Protein AF-A0A3P7FYY4-F1 (afdb_monomer)

Solvent-accessible surface area (backbone atoms only — not comparable to full-atom values): 7505 Å² total; per-residue (Å²): 108,69,68,58,50,54,48,56,71,71,43,78,79,70,82,75,60,88,83,60,77,88,73,69,37,69,66,59,36,49,52,50,51,51,50,52,44,49,54,48,41,52,56,60,66,68,54,74,20,69,95,90,37,67,40,56,84,70,38,53,73,60,41,51,51,50,52,50,52,49,50,46,46,53,42,54,56,65,52,79,43,63,71,57,26,56,76,69,51,37,51,89,63,56,70,68,59,28,52,51,50,49,50,48,52,52,49,50,50,50,48,54,48,50,52,49,51,52,48,44,56,74,56,47,54,62,77,79,110

Sequence (129 aa):
MYVVREAQATVPCEKINLEAEFKPNLLNSAVYLMALALQVATFAVNYRGHPFMESLLENKPMLYSLLFSGSAVFALASGISPELTEKFELVELPVEYRKALLSCITVDLMACFIIDRMLCFLLGDMRFA

InterPro domains:
  IPR006544 P-type ATPase, subfamily V [PTHR45630] (6-120)
  IPR023298 P-type ATPase, transmembrane domain superfamily [SSF81665] (23-119)

Structure (mmCIF, N/CA/C/O backbone):
data_AF-A0A3P7FYY4-F1
#
_entry.id   AF-A0A3P7FYY4-F1
#
loop_
_atom_site.group_PDB
_atom_site.id
_atom_site.type_symbol
_atom_site.label_atom_id
_atom_site.label_alt_id
_atom_site.label_comp_id
_atom_site.label_asym_id
_atom_site.label_entity_id
_atom_site.label_seq_id
_atom_site.pdbx_PDB_ins_code
_atom_site.Cartn_x
_atom_site.Cartn_y
_atom_site.Cartn_z
_atom_site.occupancy
_atom_site.B_iso_or_equiv
_atom_site.auth_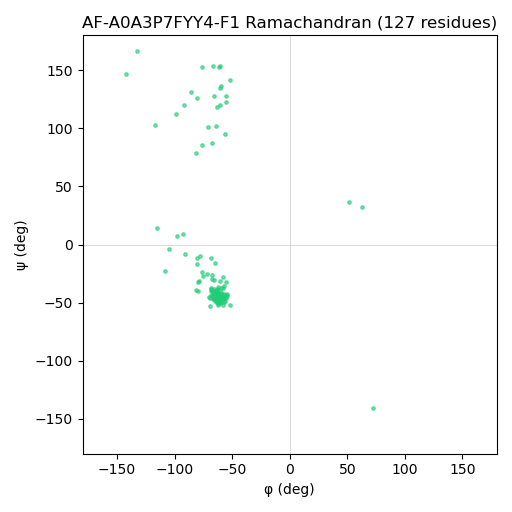seq_id
_atom_site.auth_comp_id
_atom_site.auth_asym_id
_atom_site.auth_atom_id
_atom_site.pdbx_PDB_model_num
ATOM 1 N N . MET A 1 1 ? 23.931 19.380 19.983 1.00 76.50 1 MET A N 1
ATOM 2 C CA . MET A 1 1 ? 24.504 20.485 19.174 1.00 76.50 1 MET A CA 1
ATOM 3 C C . MET A 1 1 ? 25.954 20.241 18.761 1.00 76.50 1 MET A C 1
ATOM 5 O O . MET A 1 1 ? 26.216 20.378 17.578 1.00 76.50 1 MET A O 1
ATOM 9 N N . TYR A 1 2 ? 26.874 19.862 19.665 1.00 88.62 2 TYR A N 1
ATOM 10 C CA . TYR A 1 2 ? 28.288 19.603 19.317 1.00 88.62 2 TYR A CA 1
ATOM 11 C C . TYR A 1 2 ? 28.454 18.618 18.142 1.00 88.62 2 TYR A C 1
ATOM 13 O O . TYR A 1 2 ? 29.036 18.974 17.128 1.00 88.62 2 TYR A O 1
ATOM 21 N N . VAL A 1 3 ? 27.806 17.449 18.217 1.00 85.94 3 VAL A N 1
ATOM 22 C CA . VAL A 1 3 ? 27.855 16.421 17.158 1.00 85.94 3 VAL A CA 1
ATOM 23 C C . VAL A 1 3 ? 27.322 16.922 15.810 1.00 85.94 3 VAL A C 1
ATOM 25 O O . VAL A 1 3 ? 27.883 16.602 14.773 1.00 85.94 3 VAL A O 1
ATOM 28 N N . VAL A 1 4 ? 26.267 17.745 15.808 1.00 84.94 4 VAL A N 1
ATOM 29 C CA . VAL A 1 4 ? 25.701 18.310 14.569 1.00 84.94 4 VAL A CA 1
ATOM 30 C C . VAL A 1 4 ? 26.684 19.285 13.922 1.00 84.94 4 VAL A C 1
ATOM 32 O O . VAL A 1 4 ? 26.836 19.272 12.707 1.00 84.94 4 VAL A O 1
ATOM 35 N N . ARG A 1 5 ? 27.387 20.094 14.725 1.00 85.25 5 ARG A N 1
ATOM 36 C CA . ARG A 1 5 ? 28.410 21.019 14.219 1.00 85.25 5 ARG A CA 1
ATOM 37 C C . ARG A 1 5 ? 29.623 20.282 13.657 1.00 85.25 5 ARG A C 1
ATOM 39 O O . ARG A 1 5 ? 30.070 20.638 12.577 1.00 85.25 5 ARG A O 1
ATOM 46 N N . GLU A 1 6 ? 30.112 19.253 14.348 1.00 86.88 6 GLU A N 1
ATOM 47 C CA . GLU A 1 6 ? 31.198 18.394 13.845 1.00 86.88 6 GLU A CA 1
ATOM 48 C C . GLU A 1 6 ? 30.798 17.696 12.536 1.00 86.88 6 GLU A C 1
ATOM 50 O O . GLU A 1 6 ? 31.561 17.686 11.572 1.00 86.88 6 GLU A O 1
ATOM 55 N N . ALA A 1 7 ? 29.563 17.190 12.453 1.00 81.69 7 ALA A N 1
ATOM 56 C CA . ALA A 1 7 ? 29.042 16.589 11.229 1.00 81.69 7 ALA A CA 1
ATOM 57 C C . ALA A 1 7 ? 28.968 17.604 10.074 1.00 81.69 7 ALA A C 1
ATOM 59 O O . ALA A 1 7 ? 29.430 17.304 8.977 1.00 81.69 7 ALA A O 1
ATOM 60 N N . GLN A 1 8 ? 28.455 18.816 10.319 1.00 78.81 8 GLN A N 1
ATOM 61 C CA . GLN A 1 8 ? 28.403 19.891 9.316 1.00 78.81 8 GLN A CA 1
ATOM 62 C C . GLN A 1 8 ? 29.788 20.427 8.924 1.00 78.81 8 GLN A C 1
ATOM 64 O O . GLN A 1 8 ? 29.943 20.951 7.827 1.00 78.81 8 GLN A O 1
ATOM 69 N N . ALA A 1 9 ? 30.789 20.318 9.801 1.00 79.00 9 ALA A N 1
ATOM 70 C CA . ALA A 1 9 ? 32.172 20.669 9.483 1.00 79.00 9 ALA A CA 1
ATOM 71 C C . ALA A 1 9 ? 32.879 19.572 8.667 1.00 79.00 9 ALA A C 1
ATOM 73 O O . ALA A 1 9 ? 33.746 19.878 7.852 1.00 79.00 9 ALA A O 1
ATOM 74 N N . THR A 1 10 ? 32.508 18.305 8.880 1.00 81.19 10 THR A N 1
ATOM 75 C CA . THR A 1 10 ? 33.102 17.147 8.191 1.00 81.19 10 THR A CA 1
ATOM 76 C C . THR A 1 10 ? 32.493 16.931 6.806 1.00 81.19 10 THR A C 1
ATOM 78 O O . THR A 1 10 ? 33.200 16.578 5.863 1.00 81.19 10 THR A O 1
ATOM 81 N N . VAL A 1 11 ? 31.179 17.129 6.673 1.00 76.19 11 VAL A N 1
ATOM 82 C CA . VAL A 1 11 ? 30.463 16.981 5.405 1.00 76.19 11 VAL A CA 1
ATOM 83 C C . VAL A 1 11 ? 30.429 18.346 4.720 1.00 76.19 11 VAL A C 1
ATOM 85 O O . VAL A 1 11 ? 29.880 19.282 5.301 1.00 76.19 11 VAL A O 1
ATOM 88 N N . PRO A 1 12 ? 30.985 18.509 3.504 1.00 68.19 12 PRO A N 1
ATOM 89 C CA . PRO A 1 12 ? 30.837 19.760 2.775 1.00 68.19 12 PRO A CA 1
ATOM 90 C C . PRO A 1 12 ? 29.346 20.060 2.635 1.00 68.19 12 PRO A C 1
ATOM 92 O O . PRO A 1 12 ? 28.591 19.193 2.200 1.00 68.19 12 PRO A O 1
ATOM 95 N N . CYS A 1 13 ? 28.928 21.267 3.030 1.00 60.47 13 CYS A N 1
ATOM 96 C CA . CYS A 1 13 ? 27.562 21.736 2.835 1.00 60.47 13 CYS A CA 1
ATOM 97 C C . CYS A 1 13 ? 27.233 21.650 1.346 1.00 60.47 13 CYS A C 1
ATOM 99 O O . CYS A 1 13 ? 27.564 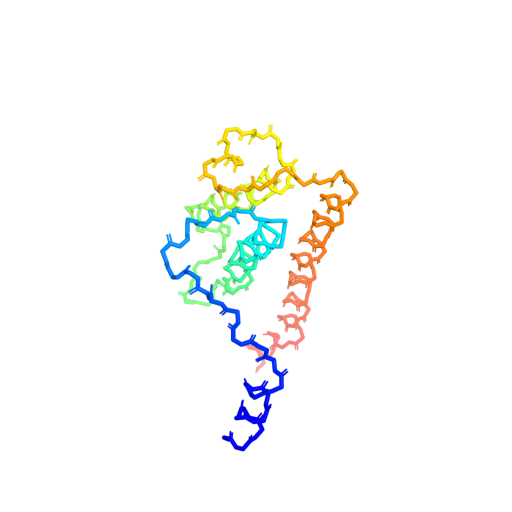22.549 0.568 1.00 60.47 13 CYS A O 1
ATOM 101 N N . GLU A 1 14 ? 26.605 20.548 0.947 1.00 67.75 14 GLU A N 1
ATOM 102 C CA . GLU A 1 14 ? 26.005 20.416 -0.361 1.00 67.75 14 GLU A CA 1
ATOM 103 C C . GLU A 1 14 ? 25.035 21.585 -0.477 1.00 67.75 14 GLU A C 1
ATOM 105 O O . GLU A 1 14 ? 24.208 21.815 0.411 1.00 67.75 14 GLU A O 1
ATOM 110 N N . LYS A 1 15 ? 25.217 22.420 -1.503 1.00 62.62 15 LYS A N 1
ATOM 111 C CA . LYS A 1 15 ? 24.312 23.536 -1.755 1.00 62.62 15 LYS A CA 1
ATOM 112 C C . LYS A 1 15 ? 22.977 22.928 -2.156 1.00 62.62 15 LYS A C 1
ATOM 114 O O . LYS A 1 15 ? 22.728 22.702 -3.336 1.00 62.62 15 LYS A O 1
ATOM 119 N N . ILE A 1 16 ? 22.151 22.630 -1.158 1.00 65.12 16 ILE A N 1
ATOM 120 C CA . ILE A 1 16 ? 20.778 22.189 -1.337 1.00 65.12 16 ILE A CA 1
ATOM 121 C C . ILE A 1 16 ? 20.074 23.365 -1.993 1.00 65.12 16 ILE A C 1
ATOM 123 O O . ILE A 1 16 ? 19.801 24.386 -1.361 1.00 65.12 16 ILE A O 1
ATOM 127 N N . ASN A 1 17 ? 19.874 23.252 -3.299 1.00 68.44 17 ASN A N 1
ATOM 128 C CA . ASN A 1 17 ? 19.129 24.242 -4.038 1.00 68.44 17 ASN A CA 1
ATOM 129 C C . ASN A 1 17 ? 17.661 24.096 -3.630 1.00 68.44 17 ASN A C 1
ATOM 131 O O . ASN A 1 17 ? 16.985 23.172 -4.070 1.00 68.44 17 ASN A O 1
ATOM 135 N N . LEU A 1 18 ? 17.196 24.979 -2.746 1.00 70.50 18 LEU A N 1
ATOM 136 C CA . LEU A 1 18 ? 15.820 24.975 -2.244 1.00 70.50 18 LEU A CA 1
ATOM 137 C C . LEU A 1 18 ? 14.792 25.271 -3.350 1.00 70.50 18 LEU A C 1
ATOM 139 O O . LEU A 1 18 ? 13.616 24.993 -3.156 1.00 70.50 18 LEU A O 1
ATOM 143 N N . GLU A 1 19 ? 15.236 25.795 -4.499 1.00 72.88 19 GLU A N 1
ATOM 144 C CA . GLU A 1 19 ? 14.409 26.004 -5.695 1.00 72.88 19 GLU A CA 1
ATOM 145 C C . GLU A 1 19 ? 14.557 24.883 -6.735 1.00 72.88 19 GLU A C 1
ATOM 147 O O . GLU A 1 19 ? 14.057 25.001 -7.853 1.00 72.88 19 GLU A O 1
ATOM 152 N N . ALA A 1 20 ? 15.262 23.791 -6.414 1.00 69.31 20 ALA A N 1
ATOM 153 C CA . ALA A 1 20 ? 15.316 22.644 -7.309 1.00 69.31 20 ALA A CA 1
ATOM 154 C C . ALA A 1 20 ? 13.931 21.996 -7.429 1.00 69.31 20 ALA A C 1
ATOM 156 O O . ALA A 1 20 ? 13.306 21.634 -6.434 1.00 69.31 20 ALA A O 1
ATOM 157 N N . GLU A 1 21 ?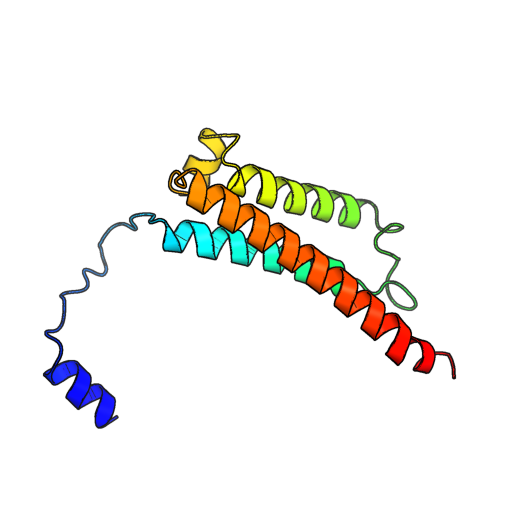 13.480 21.818 -8.668 1.00 70.19 21 GLU A N 1
ATOM 158 C CA . GLU A 1 21 ? 12.244 21.113 -8.986 1.00 70.19 21 GLU A CA 1
ATOM 159 C C . GLU A 1 21 ? 12.320 19.661 -8.490 1.00 70.19 21 GLU A C 1
ATOM 161 O O . GLU A 1 21 ? 13.348 18.986 -8.644 1.00 70.19 21 GLU A O 1
ATOM 166 N N . PHE A 1 22 ? 11.249 19.189 -7.848 1.00 70.25 22 PHE A N 1
ATOM 167 C CA . PHE A 1 22 ? 11.194 17.844 -7.291 1.00 70.25 22 PHE A CA 1
ATOM 168 C C . PHE A 1 22 ? 11.365 16.816 -8.409 1.00 70.25 22 PHE A C 1
ATOM 170 O O . PHE A 1 22 ? 10.583 16.763 -9.354 1.00 70.25 22 PHE A O 1
ATOM 177 N N . LYS A 1 23 ? 12.403 15.983 -8.303 1.00 75.00 23 LYS A N 1
ATOM 178 C CA . LYS A 1 23 ? 12.604 14.863 -9.220 1.00 75.00 23 LYS A CA 1
ATOM 179 C C . LYS A 1 23 ? 12.095 13.594 -8.553 1.00 75.00 23 LYS A C 1
ATOM 181 O O . LYS A 1 23 ? 12.712 13.157 -7.572 1.00 75.00 23 LYS A O 1
ATOM 186 N N . PRO A 1 24 ? 11.006 12.990 -9.055 1.00 77.94 24 PRO A N 1
ATOM 187 C CA . PRO A 1 24 ? 10.537 11.731 -8.518 1.00 77.94 24 PRO A CA 1
ATOM 188 C C . PRO A 1 24 ? 11.641 10.687 -8.673 1.00 77.94 24 PRO A C 1
ATOM 190 O O . PRO A 1 24 ? 12.343 10.616 -9.683 1.00 77.94 24 PRO A O 1
ATOM 193 N N . ASN A 1 25 ? 11.838 9.903 -7.621 1.00 87.25 25 ASN A N 1
ATOM 194 C CA . ASN A 1 25 ? 12.818 8.834 -7.591 1.00 87.25 25 ASN A CA 1
ATOM 195 C C . ASN A 1 25 ? 12.161 7.565 -7.041 1.00 87.25 25 ASN A C 1
ATOM 197 O O . ASN A 1 25 ? 11.075 7.602 -6.460 1.00 87.25 25 ASN A O 1
ATOM 201 N N . LEU A 1 26 ? 12.843 6.436 -7.213 1.00 88.94 26 LEU A N 1
ATOM 202 C CA . LEU A 1 26 ? 12.322 5.124 -6.833 1.00 88.94 26 LEU A CA 1
ATOM 203 C C . LEU A 1 26 ? 11.968 5.032 -5.343 1.00 88.94 26 LEU A C 1
ATOM 205 O O . LEU A 1 26 ? 10.955 4.433 -4.990 1.00 88.94 26 LEU A O 1
ATOM 209 N N . LEU A 1 27 ? 12.768 5.665 -4.482 1.00 89.75 27 LEU A N 1
ATOM 210 C CA . LEU A 1 27 ? 12.525 5.688 -3.043 1.00 89.75 27 LEU A CA 1
ATOM 211 C C . LEU A 1 27 ? 11.251 6.469 -2.704 1.00 89.75 27 LEU A C 1
ATOM 213 O O . LEU A 1 27 ? 10.422 5.973 -1.949 1.00 89.75 27 LEU A O 1
ATOM 217 N N . ASN A 1 28 ? 11.073 7.655 -3.282 1.00 90.50 28 ASN A N 1
ATOM 218 C CA . ASN A 1 28 ? 9.915 8.513 -3.051 1.00 90.50 28 ASN A CA 1
ATOM 219 C C . ASN A 1 28 ? 8.634 7.810 -3.500 1.00 90.50 28 ASN A C 1
ATOM 221 O O . ASN A 1 28 ? 7.667 7.765 -2.743 1.00 90.50 28 ASN A O 1
ATOM 225 N N . SER A 1 29 ? 8.652 7.188 -4.682 1.00 92.75 29 SER A N 1
ATOM 226 C CA . SER A 1 29 ? 7.515 6.412 -5.180 1.00 92.75 29 SER A CA 1
ATOM 227 C C . SER A 1 29 ? 7.199 5.213 -4.281 1.00 92.75 29 SER A C 1
ATOM 229 O O . SER A 1 29 ? 6.035 4.972 -3.967 1.00 92.75 29 SER A O 1
ATOM 231 N N . ALA A 1 30 ? 8.215 4.486 -3.807 1.00 93.56 30 ALA A N 1
ATOM 232 C CA . ALA A 1 30 ? 8.015 3.357 -2.902 1.00 93.56 30 ALA A CA 1
ATOM 233 C C . ALA A 1 30 ? 7.456 3.785 -1.539 1.00 93.56 30 ALA A C 1
ATOM 235 O O . ALA A 1 30 ? 6.485 3.201 -1.063 1.00 93.56 30 ALA A O 1
ATOM 236 N N . VAL A 1 31 ? 8.033 4.822 -0.924 1.00 93.94 31 VAL A N 1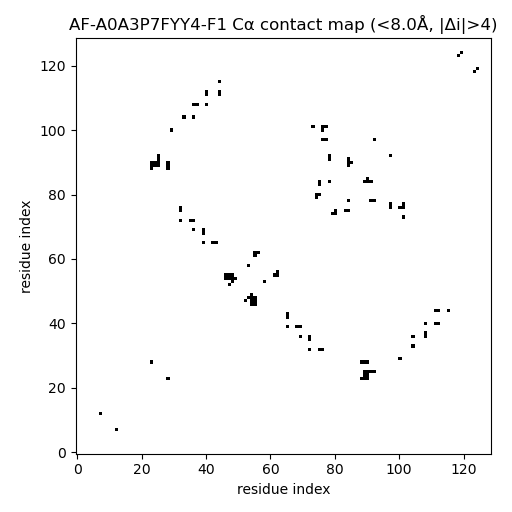
ATOM 237 C CA . VAL A 1 31 ? 7.571 5.366 0.362 1.00 93.94 31 VAL A CA 1
ATOM 238 C C . VAL A 1 31 ? 6.147 5.892 0.237 1.00 93.94 31 VAL A C 1
ATOM 240 O O . VAL A 1 31 ? 5.329 5.619 1.110 1.00 93.94 31 VAL A O 1
ATOM 243 N N . TYR A 1 32 ? 5.826 6.582 -0.857 1.00 94.31 32 TYR A N 1
ATOM 244 C CA . TYR A 1 32 ? 4.471 7.053 -1.128 1.00 94.31 32 TYR A CA 1
ATOM 245 C C . TYR A 1 32 ? 3.468 5.895 -1.209 1.00 94.31 32 TYR A C 1
ATOM 247 O O . TYR A 1 32 ? 2.445 5.916 -0.525 1.00 94.31 32 TYR A O 1
ATOM 255 N N . LEU A 1 33 ? 3.779 4.847 -1.980 1.00 95.06 33 LEU A N 1
ATOM 256 C CA . LEU A 1 33 ? 2.919 3.665 -2.106 1.00 95.06 33 LEU A CA 1
ATOM 257 C C . LEU A 1 33 ? 2.743 2.928 -0.772 1.00 95.06 33 LEU A C 1
ATOM 259 O O . LEU A 1 33 ? 1.625 2.537 -0.436 1.00 95.06 33 LEU A O 1
ATOM 263 N N . MET A 1 34 ? 3.816 2.781 0.008 1.00 95.62 34 MET A N 1
ATOM 264 C CA . MET A 1 34 ? 3.755 2.188 1.348 1.00 95.62 34 MET A CA 1
ATOM 265 C C . MET A 1 34 ? 2.933 3.048 2.313 1.00 95.62 34 MET A C 1
ATOM 267 O O . MET A 1 34 ? 2.145 2.511 3.085 1.00 95.62 34 MET A O 1
ATOM 271 N N . ALA A 1 35 ? 3.062 4.375 2.260 1.00 96.12 35 ALA A N 1
ATOM 272 C CA . ALA A 1 35 ? 2.281 5.285 3.093 1.00 96.12 35 ALA A CA 1
ATOM 273 C C . ALA A 1 35 ? 0.786 5.237 2.739 1.00 96.12 35 ALA A C 1
ATOM 275 O O . ALA A 1 35 ? -0.056 5.203 3.637 1.00 96.12 35 ALA A O 1
ATOM 276 N N . LEU A 1 36 ? 0.447 5.169 1.447 1.00 95.31 36 LEU A N 1
ATOM 277 C CA . LEU A 1 36 ? -0.933 4.953 1.012 1.00 95.31 36 LEU A CA 1
ATOM 278 C C . LEU A 1 36 ? -1.471 3.601 1.497 1.00 95.31 36 LEU A C 1
ATOM 280 O O . LEU A 1 36 ? -2.580 3.546 2.030 1.00 95.31 36 LEU A O 1
ATOM 284 N N . ALA A 1 37 ? -0.689 2.526 1.359 1.00 96.50 37 ALA A N 1
ATOM 285 C CA . ALA A 1 37 ? -1.060 1.205 1.859 1.00 96.50 37 ALA A CA 1
ATOM 286 C C . ALA A 1 37 ? -1.309 1.226 3.373 1.00 96.50 37 ALA A C 1
ATOM 288 O O . ALA A 1 37 ? -2.349 0.755 3.828 1.00 96.50 37 ALA A O 1
ATOM 289 N N . LEU A 1 38 ? -0.414 1.853 4.140 1.00 95.81 38 LEU A N 1
ATOM 290 C CA . LEU A 1 38 ? -0.554 2.034 5.582 1.00 95.81 38 LEU A CA 1
ATOM 291 C C . LEU A 1 38 ? -1.817 2.824 5.935 1.00 95.81 38 LEU A C 1
ATOM 293 O O . LEU A 1 38 ? -2.512 2.474 6.890 1.00 95.81 38 LEU A O 1
ATOM 297 N N . GLN A 1 39 ? -2.143 3.874 5.177 1.00 95.25 39 GLN A N 1
ATOM 298 C CA . GLN A 1 39 ? -3.349 4.668 5.409 1.00 95.25 39 GLN A CA 1
ATOM 299 C C . GLN A 1 39 ? -4.620 3.829 5.219 1.00 95.25 39 GLN A C 1
ATOM 301 O O . GLN A 1 39 ? -5.530 3.902 6.051 1.00 95.25 39 GLN A O 1
ATOM 306 N N . VAL A 1 40 ? -4.658 3.009 4.164 1.00 94.62 40 VAL A N 1
ATOM 307 C CA . VAL A 1 40 ? -5.739 2.044 3.904 1.00 94.62 40 VAL A CA 1
ATOM 308 C C . VAL A 1 40 ? -5.804 1.005 5.027 1.00 94.62 40 VAL A C 1
ATOM 310 O O . VAL A 1 40 ? -6.877 0.784 5.588 1.00 94.62 40 VAL A O 1
ATOM 313 N N . ALA A 1 41 ? -4.665 0.418 5.408 1.00 94.19 41 ALA A N 1
ATOM 314 C CA . ALA A 1 41 ? -4.564 -0.590 6.464 1.00 94.19 41 ALA A CA 1
ATOM 315 C C . ALA A 1 41 ? -5.096 -0.061 7.795 1.00 94.19 41 ALA A C 1
ATOM 317 O O . ALA A 1 41 ? -5.971 -0.663 8.410 1.00 94.19 41 ALA A O 1
ATOM 318 N N . THR A 1 42 ? -4.600 1.107 8.203 1.00 92.44 42 THR A N 1
ATOM 319 C CA . THR A 1 42 ? -4.958 1.781 9.452 1.00 92.44 42 THR A CA 1
ATOM 320 C C . THR A 1 42 ? -6.454 2.026 9.508 1.00 92.44 42 THR A C 1
ATOM 322 O O . THR A 1 42 ? -7.086 1.754 10.525 1.00 92.44 42 THR A O 1
ATOM 325 N N . PHE A 1 43 ? -7.037 2.506 8.416 1.00 90.25 43 PHE A N 1
ATOM 326 C CA . PHE A 1 43 ? -8.464 2.761 8.356 1.00 90.25 43 PHE A CA 1
ATOM 327 C C . PHE A 1 43 ? -9.287 1.468 8.402 1.00 90.25 43 PHE A C 1
ATOM 329 O O . PHE A 1 43 ? -10.285 1.408 9.116 1.00 90.25 43 PHE A O 1
ATOM 336 N N . ALA A 1 44 ? -8.834 0.417 7.712 1.00 89.69 44 ALA A N 1
ATOM 337 C CA . ALA A 1 44 ? -9.482 -0.890 7.704 1.00 89.69 44 ALA A CA 1
ATOM 338 C C . ALA A 1 44 ? -9.497 -1.551 9.091 1.00 89.69 44 ALA A C 1
ATOM 340 O O . ALA A 1 44 ? -10.547 -2.002 9.547 1.00 89.69 44 ALA A O 1
ATOM 341 N N . VAL A 1 45 ? -8.344 -1.611 9.768 1.00 88.62 45 VAL A N 1
ATOM 342 C CA . VAL A 1 45 ? -8.204 -2.338 11.044 1.00 88.62 45 VAL A CA 1
ATOM 343 C C . VAL A 1 45 ? -8.742 -1.553 12.236 1.00 88.62 45 VAL A C 1
ATOM 345 O O . VAL A 1 45 ? -9.288 -2.143 13.164 1.00 88.62 45 VAL A O 1
ATOM 348 N N . ASN A 1 46 ? -8.653 -0.219 12.220 1.00 86.50 46 ASN A N 1
ATOM 349 C CA . ASN A 1 46 ? -9.182 0.589 13.323 1.00 86.50 46 ASN A CA 1
ATOM 350 C C . ASN A 1 46 ? -10.708 0.745 13.278 1.00 86.50 46 ASN A C 1
ATOM 352 O O . ASN A 1 46 ? -11.304 1.205 14.256 1.00 86.50 46 ASN A O 1
ATOM 356 N N . TYR A 1 47 ? -11.366 0.337 12.190 1.00 84.06 47 TYR A N 1
ATOM 357 C CA . TYR A 1 47 ? -12.821 0.347 12.106 1.00 84.06 47 TYR A CA 1
ATOM 358 C C . TYR A 1 47 ? -13.428 -0.825 12.898 1.00 84.06 47 TYR A C 1
ATOM 360 O O . TYR A 1 47 ? -13.694 -1.906 12.375 1.00 84.06 47 TYR A O 1
ATOM 368 N N . ARG A 1 48 ? -13.621 -0.602 14.203 1.00 71.62 48 ARG A N 1
ATOM 369 C CA . ARG A 1 48 ? -14.045 -1.612 15.194 1.00 71.62 48 ARG A CA 1
ATOM 370 C C . ARG A 1 48 ? -15.510 -2.046 15.081 1.00 71.62 48 ARG A C 1
ATOM 372 O O . ARG A 1 48 ? -15.836 -3.150 15.507 1.00 71.62 48 ARG A O 1
ATOM 379 N N . GLY A 1 49 ? -16.380 -1.201 14.534 1.00 76.25 49 GLY A N 1
ATOM 380 C CA . GLY A 1 49 ? -17.824 -1.416 14.573 1.00 76.25 49 GLY A CA 1
ATOM 381 C C . GLY A 1 49 ? -18.434 -1.193 15.961 1.00 76.25 49 GLY A C 1
ATOM 382 O O . GLY A 1 49 ? -18.084 -0.233 16.654 1.00 76.25 49 GLY A O 1
ATOM 383 N N . HIS A 1 50 ? -19.393 -2.047 16.329 1.00 71.12 50 HIS A N 1
ATOM 384 C CA . HIS A 1 50 ? -20.287 -1.868 17.483 1.00 71.12 50 HIS A CA 1
ATOM 385 C C . HIS A 1 50 ? -19.531 -1.783 18.823 1.00 71.12 50 HIS A C 1
ATOM 387 O O . HIS A 1 50 ? -18.437 -2.342 18.945 1.00 71.12 50 HIS A O 1
ATOM 393 N N . PRO A 1 51 ? -20.083 -1.119 19.866 1.00 71.81 51 PRO A N 1
ATOM 394 C CA . PRO A 1 51 ? -21.443 -0.560 19.990 1.00 71.81 51 PRO A CA 1
ATOM 395 C C . PRO A 1 51 ? -21.618 0.903 19.540 1.00 71.81 51 PRO A C 1
ATOM 397 O O . PRO A 1 51 ? -22.742 1.388 19.499 1.00 71.81 51 PRO A O 1
ATOM 400 N N . PHE A 1 52 ? -20.537 1.623 19.224 1.00 71.75 52 PHE A N 1
ATOM 401 C CA . PHE A 1 52 ? -20.595 3.056 18.877 1.00 71.75 52 PHE A CA 1
ATOM 402 C C . PHE A 1 52 ? -20.437 3.341 17.378 1.00 71.75 52 PHE A C 1
ATOM 404 O O . PHE A 1 52 ? -20.499 4.496 16.962 1.00 71.75 52 PHE A O 1
ATOM 411 N N . MET A 1 53 ? -20.196 2.309 16.573 1.00 76.25 53 MET A N 1
ATOM 412 C CA . MET A 1 53 ? -19.992 2.420 15.135 1.00 76.25 53 MET A CA 1
ATOM 413 C C . MET A 1 53 ? -20.642 1.221 14.443 1.00 76.25 53 MET A C 1
ATOM 415 O O . MET A 1 53 ? -20.678 0.132 14.999 1.00 76.25 53 MET A O 1
ATOM 419 N N . GLU A 1 54 ? -21.167 1.398 13.239 1.00 77.50 54 GLU A N 1
ATOM 420 C CA . GLU A 1 54 ? -21.639 0.267 12.432 1.00 77.50 54 GLU A CA 1
ATOM 421 C C . GLU A 1 54 ? -20.454 -0.609 12.022 1.00 77.50 54 GLU A C 1
ATOM 423 O O . GLU A 1 54 ? -19.323 -0.128 11.931 1.00 77.50 54 GLU A O 1
ATOM 428 N N . SER A 1 55 ? -20.678 -1.897 11.769 1.00 80.00 55 SER A N 1
ATOM 429 C CA . SER A 1 55 ? -19.628 -2.741 11.191 1.00 80.00 55 SER A CA 1
ATOM 430 C C . SER A 1 55 ? -19.209 -2.210 9.814 1.00 80.00 55 SER A C 1
ATOM 432 O O . SER A 1 55 ? -20.008 -1.610 9.096 1.00 80.00 55 SER A O 1
ATOM 434 N N . LEU A 1 56 ? -17.965 -2.462 9.393 1.00 79.19 56 LEU A N 1
ATOM 435 C CA . LEU A 1 56 ? -17.470 -2.013 8.082 1.00 79.19 56 LEU A CA 1
ATOM 436 C C . LEU A 1 56 ? -18.367 -2.504 6.928 1.00 79.19 56 LEU A C 1
ATOM 438 O O . LEU A 1 56 ? -18.527 -1.816 5.929 1.00 79.19 56 LEU A O 1
ATOM 442 N N . LEU A 1 57 ? -18.976 -3.685 7.079 1.00 78.62 57 LEU A N 1
ATOM 443 C CA . LEU A 1 57 ? -19.899 -4.262 6.095 1.00 78.62 57 LEU A CA 1
ATOM 444 C C . LEU A 1 57 ? -21.296 -3.623 6.109 1.00 78.62 57 LEU A C 1
ATOM 446 O O . LEU A 1 57 ? -22.005 -3.684 5.105 1.00 78.62 57 LEU A O 1
ATOM 450 N N . GLU A 1 58 ? -21.694 -3.027 7.229 1.00 84.31 58 GLU A N 1
ATOM 451 C CA . GLU A 1 58 ? -22.962 -2.303 7.366 1.00 84.31 58 GLU A CA 1
ATOM 452 C C . GLU A 1 58 ? -22.836 -0.902 6.749 1.00 84.31 58 GLU A C 1
ATOM 454 O O . GLU A 1 58 ? -23.705 -0.474 5.983 1.00 84.31 58 GLU A O 1
ATOM 459 N N . ASN A 1 59 ? -21.687 -0.247 6.950 1.00 86.25 59 ASN A N 1
ATOM 460 C CA . ASN A 1 59 ? -21.381 1.052 6.362 1.00 86.25 59 ASN A CA 1
ATOM 461 C C . ASN A 1 59 ? -20.890 0.926 4.905 1.00 86.25 59 ASN A C 1
ATOM 463 O O . ASN A 1 59 ? -19.697 1.016 4.600 1.00 86.25 59 ASN A O 1
ATOM 467 N N . LYS A 1 60 ? -21.831 0.734 3.972 1.00 88.00 60 LYS A N 1
ATOM 468 C CA . LYS A 1 60 ? -21.532 0.549 2.536 1.00 88.00 60 LYS A CA 1
ATOM 469 C C . LYS A 1 60 ? -20.675 1.665 1.915 1.00 88.00 60 LYS A C 1
ATOM 471 O O . LYS A 1 60 ? -19.745 1.321 1.186 1.00 88.00 60 LYS A O 1
ATOM 476 N N . PRO A 1 61 ? -20.921 2.969 2.164 1.00 89.69 61 PRO A N 1
ATOM 477 C CA . PRO A 1 61 ? -20.050 4.028 1.647 1.00 89.69 61 PRO A CA 1
ATOM 478 C C . PRO A 1 61 ? -18.588 3.865 2.077 1.00 89.69 61 PRO A C 1
ATOM 480 O O . PRO A 1 61 ? -17.685 4.009 1.253 1.00 89.69 61 PRO A O 1
ATOM 483 N N . MET A 1 62 ? -18.363 3.516 3.346 1.00 88.50 62 MET A N 1
ATOM 484 C CA . MET A 1 62 ? -17.033 3.263 3.900 1.00 88.50 62 MET A CA 1
ATOM 485 C C . MET A 1 62 ? -16.377 2.028 3.284 1.00 88.50 62 MET A C 1
ATOM 487 O O . MET A 1 62 ? -15.195 2.042 2.946 1.00 88.50 62 MET A O 1
ATOM 491 N N . LEU A 1 63 ? -17.152 0.958 3.103 1.00 90.12 63 LEU A N 1
ATOM 492 C CA . LEU A 1 63 ? -16.670 -0.252 2.451 1.00 90.12 63 LEU A CA 1
ATOM 493 C C . LEU A 1 63 ? -16.216 0.042 1.018 1.00 90.12 63 LEU A C 1
ATOM 495 O O . LEU A 1 63 ? -15.129 -0.371 0.621 1.00 90.12 63 LEU A O 1
ATOM 499 N N . TYR A 1 64 ? -17.020 0.774 0.245 1.00 93.56 64 TYR A N 1
ATOM 500 C CA . TYR A 1 64 ? -16.676 1.112 -1.135 1.00 93.56 64 TYR A CA 1
ATOM 501 C C . TYR A 1 64 ? -15.479 2.055 -1.228 1.00 93.56 64 TYR A C 1
ATOM 503 O O . TYR A 1 64 ? -14.635 1.858 -2.101 1.00 93.56 64 TYR A O 1
ATOM 511 N N . SER A 1 65 ? -15.359 3.037 -0.332 1.00 93.94 65 SER A N 1
ATOM 512 C CA . SER A 1 65 ? -14.193 3.926 -0.313 1.00 93.94 65 SER A CA 1
ATOM 513 C C . SER A 1 65 ? -12.913 3.170 0.053 1.00 93.94 65 SER A C 1
ATOM 515 O O . SER A 1 65 ? -11.868 3.391 -0.568 1.00 93.94 65 SER A O 1
ATOM 517 N N . LEU A 1 66 ? -12.992 2.219 0.988 1.00 93.12 66 LEU A N 1
ATOM 518 C CA . LEU A 1 66 ? -11.865 1.371 1.359 1.00 93.12 66 LEU A CA 1
ATOM 519 C C . LEU A 1 66 ? -11.475 0.409 0.230 1.00 93.12 66 LEU A C 1
ATOM 521 O O . LEU A 1 66 ? -10.295 0.275 -0.080 1.00 93.12 66 LEU A O 1
ATOM 525 N N . LEU A 1 67 ? -12.450 -0.224 -0.427 1.00 94.25 67 LEU A N 1
ATOM 526 C CA . LEU A 1 67 ? -12.190 -1.091 -1.580 1.00 94.25 67 LEU A CA 1
ATOM 527 C C . LEU A 1 67 ? -11.578 -0.308 -2.743 1.00 94.25 67 LEU A C 1
ATOM 529 O O . LEU A 1 67 ? -10.610 -0.767 -3.345 1.00 94.25 67 LEU A O 1
ATOM 533 N N . PHE A 1 68 ? -12.103 0.883 -3.036 1.00 95.44 68 PHE A N 1
ATOM 534 C CA . PHE A 1 68 ? -11.568 1.747 -4.082 1.00 95.44 68 PHE A CA 1
ATOM 535 C C . PHE A 1 68 ? -10.132 2.178 -3.768 1.00 95.44 68 PHE A C 1
ATOM 537 O O . PHE A 1 68 ? -9.241 1.955 -4.584 1.00 95.44 68 PHE A O 1
ATOM 544 N N . SER A 1 69 ? -9.878 2.719 -2.574 1.00 94.50 69 SER A N 1
ATOM 545 C CA . SER A 1 69 ? -8.533 3.146 -2.165 1.00 94.50 69 SER A CA 1
ATOM 546 C C . SER A 1 69 ? -7.544 1.978 -2.094 1.00 94.50 69 SER A C 1
ATOM 548 O O . SER A 1 69 ? -6.440 2.090 -2.622 1.00 94.50 69 SER A O 1
ATOM 550 N N . GLY A 1 70 ? -7.953 0.827 -1.554 1.00 94.75 70 GLY A N 1
ATOM 551 C CA . GLY A 1 70 ? -7.154 -0.398 -1.572 1.00 94.75 70 GLY A CA 1
ATOM 552 C C . GLY A 1 70 ? -6.821 -0.845 -2.995 1.00 94.75 70 GLY A C 1
ATOM 553 O O . GLY A 1 70 ? -5.657 -1.080 -3.313 1.00 94.75 70 GLY A O 1
ATOM 554 N N . SER A 1 71 ? -7.812 -0.886 -3.890 1.00 95.19 71 SER A N 1
ATOM 555 C CA . SER A 1 71 ? -7.580 -1.226 -5.299 1.00 95.19 71 SER A CA 1
ATOM 556 C C . SER A 1 71 ? -6.656 -0.226 -6.001 1.00 95.19 71 SER A C 1
ATOM 558 O O . SER A 1 71 ? -5.811 -0.639 -6.793 1.00 95.19 71 SER A O 1
ATOM 560 N N . ALA A 1 72 ? -6.751 1.065 -5.667 1.00 94.19 72 ALA A N 1
ATOM 561 C CA . ALA A 1 72 ? -5.891 2.107 -6.211 1.00 94.19 72 ALA A CA 1
ATOM 562 C C . ALA A 1 72 ? -4.429 1.909 -5.790 1.00 94.19 72 ALA A C 1
ATOM 564 O O . ALA A 1 72 ? -3.547 2.013 -6.638 1.00 94.19 72 ALA A O 1
ATOM 565 N N . VAL A 1 73 ? -4.164 1.541 -4.530 1.00 95.19 73 VAL A N 1
ATOM 566 C CA . VAL A 1 73 ? -2.805 1.199 -4.065 1.00 95.19 73 VAL A CA 1
ATOM 567 C C . VAL A 1 73 ? -2.206 0.085 -4.923 1.00 95.19 73 VAL A C 1
ATOM 569 O O . VAL A 1 73 ? -1.096 0.233 -5.432 1.00 95.19 73 VAL A O 1
ATOM 572 N N . PHE A 1 74 ? -2.947 -1.002 -5.151 1.00 95.38 74 PHE A N 1
ATOM 573 C CA . PHE A 1 74 ? -2.467 -2.111 -5.981 1.00 95.38 74 PHE A CA 1
ATOM 574 C C . PHE A 1 74 ? -2.335 -1.739 -7.462 1.00 95.38 74 PHE A C 1
ATOM 576 O O . PHE A 1 74 ? -1.378 -2.161 -8.113 1.00 95.38 74 PHE A O 1
ATOM 583 N N . ALA A 1 75 ? -3.249 -0.932 -8.003 1.00 94.12 75 ALA A N 1
ATOM 584 C CA . ALA A 1 75 ? -3.186 -0.457 -9.385 1.00 94.12 75 ALA A CA 1
ATOM 585 C C . ALA A 1 75 ? -1.962 0.443 -9.629 1.00 94.12 75 ALA A C 1
ATOM 587 O O . ALA A 1 75 ? -1.256 0.268 -10.624 1.00 94.12 75 ALA A O 1
ATOM 588 N N . LEU A 1 76 ? -1.669 1.354 -8.696 1.00 93.94 76 LEU A N 1
ATOM 589 C CA . LEU A 1 76 ? -0.495 2.224 -8.753 1.00 93.94 76 LEU A CA 1
ATOM 590 C C . LEU A 1 76 ? 0.799 1.432 -8.539 1.00 93.94 76 LEU A C 1
ATOM 592 O O . LEU A 1 76 ? 1.734 1.570 -9.324 1.00 93.94 76 LEU A O 1
ATOM 596 N N . ALA A 1 77 ? 0.842 0.546 -7.540 1.00 93.19 77 ALA A N 1
ATOM 597 C CA . ALA A 1 77 ? 2.020 -0.273 -7.253 1.00 93.19 77 ALA A CA 1
ATOM 598 C C . ALA A 1 77 ? 2.341 -1.279 -8.370 1.00 93.19 77 ALA A C 1
ATOM 600 O O . ALA A 1 77 ? 3.503 -1.606 -8.595 1.00 93.19 77 ALA A O 1
ATOM 601 N N . SER A 1 78 ? 1.332 -1.765 -9.098 1.00 93.19 78 SER A N 1
ATOM 602 C CA . SER A 1 78 ? 1.535 -2.619 -10.275 1.00 93.19 78 SER A CA 1
ATOM 603 C C . SER A 1 78 ? 1.890 -1.840 -11.542 1.00 93.19 78 SER A C 1
ATOM 605 O O . SER A 1 78 ? 2.434 -2.437 -12.475 1.00 93.19 78 SER A O 1
ATOM 607 N N . GLY A 1 79 ? 1.651 -0.527 -11.583 1.00 90.19 79 GLY A N 1
ATOM 608 C CA . GLY A 1 79 ? 1.928 0.306 -12.754 1.00 90.19 79 GLY A CA 1
ATOM 609 C C . GLY A 1 79 ? 1.098 -0.090 -13.979 1.00 90.19 79 GLY A C 1
ATOM 610 O O . GLY A 1 79 ? 1.591 -0.013 -15.099 1.00 90.19 79 GLY A O 1
ATOM 611 N N . ILE A 1 80 ? -0.135 -0.577 -13.780 1.00 88.94 80 ILE A N 1
ATOM 612 C CA . ILE A 1 80 ? -1.021 -1.002 -14.885 1.00 88.94 80 ILE A CA 1
ATOM 613 C C . ILE A 1 80 ? -1.461 0.193 -15.743 1.00 88.94 80 ILE A C 1
ATOM 615 O O . ILE A 1 80 ? -1.705 0.034 -16.936 1.00 88.94 80 ILE A O 1
ATOM 619 N N . SER A 1 81 ? -1.562 1.383 -15.146 1.00 88.88 81 SER A N 1
ATOM 620 C CA . SER A 1 81 ? -1.935 2.613 -15.843 1.00 88.88 81 SER A CA 1
ATOM 621 C C . SER A 1 81 ? -0.786 3.622 -15.798 1.00 88.88 81 SER A C 1
ATOM 623 O O . SER A 1 81 ? -0.610 4.277 -14.767 1.00 88.88 81 SER A O 1
ATOM 625 N N . PRO A 1 82 ? -0.033 3.783 -16.903 1.00 86.62 82 PRO A N 1
ATOM 626 C CA . PRO A 1 82 ? 1.024 4.786 -17.006 1.00 86.62 82 PRO A CA 1
ATOM 627 C C . PRO A 1 82 ? 0.508 6.207 -16.759 1.00 86.62 82 PRO A C 1
ATOM 629 O O . PRO A 1 82 ? 1.181 6.988 -16.100 1.00 86.62 82 PRO A O 1
ATOM 632 N N . GLU A 1 83 ? -0.717 6.517 -17.201 1.00 90.00 83 GLU A N 1
ATOM 633 C CA . GLU A 1 83 ? -1.344 7.828 -16.979 1.00 90.00 83 GLU A CA 1
ATOM 634 C C . GLU A 1 83 ? -1.570 8.126 -15.492 1.00 90.00 83 GLU A C 1
ATOM 636 O O . GLU A 1 83 ? -1.403 9.260 -15.045 1.00 90.00 83 GLU A O 1
ATOM 641 N N . LEU A 1 84 ? -1.976 7.121 -14.705 1.00 88.38 84 LEU A N 1
ATOM 642 C CA . LEU A 1 84 ? -2.110 7.295 -13.259 1.00 88.38 84 LEU A CA 1
ATOM 643 C C . LEU A 1 84 ? -0.731 7.428 -12.615 1.00 88.38 84 LEU A C 1
ATOM 645 O O . LEU A 1 84 ? -0.523 8.326 -11.809 1.00 88.38 84 LEU A O 1
ATOM 649 N N . THR A 1 85 ? 0.216 6.575 -12.996 1.00 88.19 85 THR A N 1
ATOM 650 C CA . THR A 1 85 ? 1.598 6.629 -12.510 1.00 88.19 85 THR A CA 1
ATOM 651 C C . THR A 1 85 ? 2.224 8.010 -12.747 1.00 88.19 85 THR A C 1
ATOM 653 O O . THR A 1 85 ? 2.784 8.576 -11.813 1.00 88.19 85 THR A O 1
ATOM 656 N N . GLU A 1 86 ? 2.031 8.609 -13.923 1.00 87.38 86 GLU A N 1
ATOM 657 C CA . GLU A 1 86 ? 2.488 9.969 -14.239 1.00 87.38 86 GLU A CA 1
ATOM 658 C C . GLU A 1 86 ? 1.795 11.036 -13.376 1.00 87.38 86 GLU A C 1
ATOM 660 O O . GLU A 1 86 ? 2.467 11.878 -12.785 1.00 87.38 86 GLU A O 1
ATOM 665 N N . LYS A 1 87 ? 0.464 10.967 -13.217 1.00 88.88 87 LYS A N 1
ATOM 666 C CA . LYS A 1 87 ? -0.299 11.909 -12.370 1.00 88.88 87 LYS A CA 1
ATOM 667 C C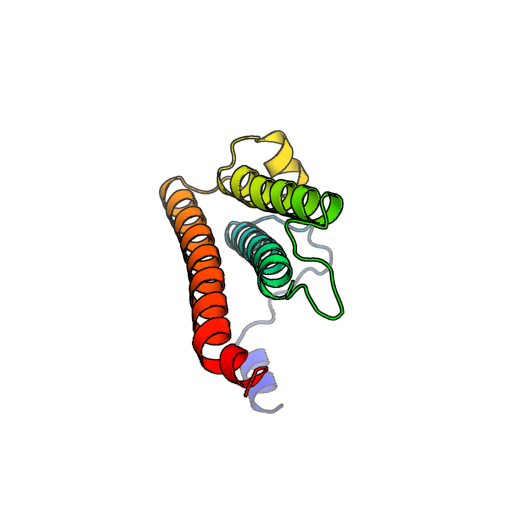 . LYS A 1 87 ? 0.116 11.894 -10.903 1.00 88.88 87 LYS A C 1
ATOM 669 O O . LYS A 1 87 ? -0.017 12.909 -10.227 1.00 88.88 87 LYS A O 1
ATOM 674 N N . PHE A 1 88 ? 0.554 10.742 -10.407 1.00 87.75 88 PHE A N 1
ATOM 675 C CA . PHE A 1 88 ? 1.039 10.576 -9.039 1.00 87.75 88 PHE A CA 1
ATOM 676 C C . PHE A 1 88 ? 2.561 10.756 -8.922 1.00 87.75 88 PHE A C 1
ATOM 678 O O . PHE A 1 88 ? 3.113 10.462 -7.863 1.00 87.75 88 PHE A O 1
ATOM 685 N N . GLU A 1 89 ? 3.235 11.211 -9.987 1.00 87.81 89 GLU A N 1
ATOM 686 C CA . GLU A 1 89 ? 4.693 11.389 -10.046 1.00 87.81 89 GLU A CA 1
ATOM 687 C C . GLU A 1 89 ? 5.457 10.127 -9.613 1.00 87.81 89 GLU A C 1
ATOM 689 O O . GLU A 1 89 ? 6.489 10.160 -8.937 1.00 87.81 89 GLU A O 1
ATOM 694 N N . LEU A 1 90 ? 4.919 8.966 -9.976 1.00 89.25 90 LEU A N 1
ATOM 695 C CA . LEU A 1 90 ? 5.533 7.684 -9.694 1.00 89.25 90 LEU A CA 1
ATOM 696 C C . LEU A 1 90 ? 6.531 7.364 -10.803 1.00 89.25 90 LEU A C 1
ATOM 698 O O . LEU A 1 90 ? 6.220 7.452 -11.989 1.00 89.25 90 LEU A O 1
ATOM 702 N N . VAL A 1 91 ? 7.744 6.967 -10.426 1.00 89.94 91 VAL A N 1
ATOM 703 C CA . VAL A 1 91 ? 8.700 6.453 -11.407 1.00 89.94 91 VAL A CA 1
ATOM 704 C C . VAL A 1 91 ? 8.334 5.027 -11.796 1.00 89.94 91 VAL A C 1
ATOM 706 O O . VAL A 1 91 ? 7.768 4.271 -11.001 1.00 89.94 91 VAL A O 1
ATOM 709 N N . GLU A 1 92 ? 8.705 4.629 -13.009 1.00 87.69 92 GLU A N 1
ATOM 710 C CA . GLU A 1 92 ? 8.562 3.242 -13.426 1.00 87.69 92 GLU A CA 1
ATOM 711 C C . GLU A 1 92 ? 9.443 2.339 -12.550 1.00 87.69 92 GLU A C 1
ATOM 713 O O . GLU A 1 92 ? 10.667 2.473 -12.482 1.00 87.69 92 GLU A O 1
ATOM 718 N N . LEU A 1 93 ? 8.794 1.423 -11.833 1.00 87.12 93 LEU A N 1
ATOM 719 C CA . LEU A 1 93 ? 9.456 0.505 -10.918 1.00 87.12 93 LEU A CA 1
ATOM 720 C C . LEU A 1 93 ? 10.055 -0.661 -11.725 1.00 87.12 93 LEU A C 1
ATOM 722 O O . LEU A 1 93 ? 9.306 -1.356 -12.421 1.00 87.12 93 LEU A O 1
ATOM 726 N N . PRO A 1 94 ? 11.364 -0.955 -11.592 1.00 91.56 94 PRO A N 1
ATOM 727 C CA . PRO A 1 94 ? 11.970 -2.148 -12.170 1.00 91.56 94 PRO A CA 1
ATOM 728 C C . PRO A 1 94 ? 11.186 -3.400 -11.775 1.00 91.56 94 PRO A C 1
ATOM 730 O O . PRO A 1 94 ? 10.729 -3.515 -10.639 1.00 91.56 94 PRO A O 1
ATOM 733 N N . VAL A 1 95 ? 11.043 -4.361 -12.690 1.00 90.94 95 VAL A N 1
ATOM 734 C CA . VAL A 1 95 ? 10.120 -5.501 -12.524 1.00 90.94 95 VAL A CA 1
ATOM 735 C C . VAL A 1 95 ? 10.345 -6.273 -11.220 1.00 90.94 95 VAL A C 1
ATOM 737 O O . VAL A 1 95 ? 9.375 -6.632 -10.552 1.00 90.94 95 VAL A O 1
ATOM 740 N N . GLU A 1 96 ? 11.600 -6.521 -10.848 1.00 92.56 96 GLU A N 1
ATOM 741 C CA . GLU A 1 96 ? 11.949 -7.217 -9.603 1.00 92.56 96 GLU A CA 1
ATOM 742 C C . GLU A 1 96 ? 11.556 -6.400 -8.370 1.00 92.56 96 GLU A C 1
ATOM 744 O O . GLU A 1 96 ? 10.896 -6.915 -7.466 1.00 92.56 96 GLU A O 1
ATOM 749 N N . TYR A 1 97 ? 11.878 -5.105 -8.376 1.00 92.00 97 TYR A N 1
ATOM 750 C CA . TYR A 1 97 ? 11.540 -4.191 -7.291 1.00 92.00 97 TYR A CA 1
ATOM 751 C C . TYR A 1 97 ? 10.026 -4.019 -7.142 1.00 92.00 97 TYR A C 1
ATOM 753 O O . TYR A 1 97 ? 9.496 -4.070 -6.037 1.00 92.00 97 TYR A O 1
ATOM 761 N N . ARG A 1 98 ? 9.303 -3.908 -8.259 1.00 93.88 98 ARG A N 1
ATOM 762 C CA . ARG A 1 98 ? 7.841 -3.829 -8.292 1.00 93.88 98 ARG A CA 1
ATOM 763 C C . ARG A 1 98 ? 7.187 -5.051 -7.651 1.00 93.88 98 ARG A C 1
ATOM 765 O O . ARG A 1 98 ? 6.268 -4.909 -6.850 1.00 93.88 98 ARG A O 1
ATOM 772 N N . LYS A 1 99 ? 7.670 -6.255 -7.978 1.00 94.81 99 LYS A N 1
ATOM 773 C CA . LYS A 1 99 ? 7.185 -7.503 -7.365 1.00 94.81 99 LYS A CA 1
ATOM 774 C C . LYS A 1 99 ? 7.479 -7.538 -5.868 1.00 94.81 99 LYS A C 1
ATOM 776 O O . LYS A 1 99 ? 6.598 -7.911 -5.097 1.00 94.81 99 LYS A O 1
ATOM 781 N N . ALA A 1 100 ? 8.679 -7.124 -5.461 1.00 95.69 100 ALA A N 1
ATOM 782 C CA . ALA A 1 100 ? 9.049 -7.043 -4.053 1.00 95.69 100 ALA A CA 1
ATOM 783 C C . ALA A 1 100 ? 8.151 -6.057 -3.286 1.00 95.69 100 ALA A C 1
ATOM 785 O O . ALA A 1 100 ? 7.638 -6.403 -2.225 1.00 95.69 100 ALA A O 1
ATOM 786 N N . LEU A 1 101 ? 7.894 -4.873 -3.851 1.00 95.00 101 LEU A N 1
ATOM 787 C CA . LEU A 1 101 ? 7.033 -3.853 -3.255 1.00 95.00 101 LEU A CA 1
ATOM 788 C C . LEU A 1 101 ? 5.583 -4.333 -3.131 1.00 95.00 101 LEU A C 1
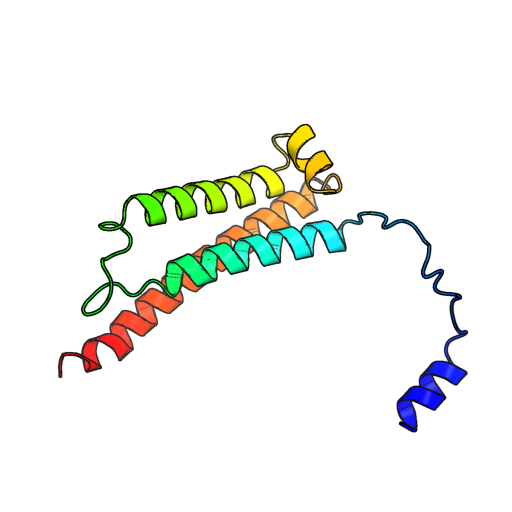ATOM 790 O O . LEU A 1 101 ? 5.006 -4.255 -2.051 1.00 95.00 101 LEU A O 1
ATOM 794 N N . LEU A 1 102 ? 5.012 -4.894 -4.201 1.00 96.00 102 LEU A N 1
ATOM 795 C CA . LEU A 1 102 ? 3.666 -5.478 -4.173 1.00 96.00 102 LEU A CA 1
ATOM 796 C C . LEU A 1 102 ? 3.548 -6.602 -3.142 1.00 96.00 102 LEU A C 1
ATOM 798 O O . LEU A 1 102 ? 2.562 -6.667 -2.407 1.00 96.00 102 LEU A O 1
ATOM 802 N N . SER A 1 103 ? 4.554 -7.476 -3.069 1.00 96.69 103 SER A N 1
ATOM 803 C CA . SER A 1 103 ? 4.601 -8.537 -2.063 1.00 96.69 103 SER A CA 1
ATOM 804 C C . SER A 1 103 ? 4.661 -7.956 -0.653 1.00 96.69 103 SER A C 1
ATOM 806 O O . SER A 1 103 ? 3.948 -8.439 0.220 1.00 96.69 103 SER A O 1
ATOM 808 N N . CYS A 1 104 ? 5.477 -6.924 -0.430 1.00 96.31 104 CYS A N 1
ATOM 809 C CA . CYS A 1 104 ? 5.605 -6.259 0.863 1.00 96.31 104 CYS A CA 1
ATOM 810 C C . CYS A 1 104 ? 4.274 -5.635 1.299 1.00 96.31 104 CYS A C 1
ATOM 812 O O . CYS A 1 104 ? 3.787 -5.961 2.375 1.00 96.31 104 CYS A O 1
ATOM 814 N N . ILE A 1 105 ? 3.633 -4.854 0.422 1.00 96.69 105 ILE A N 1
ATOM 815 C CA . ILE A 1 105 ? 2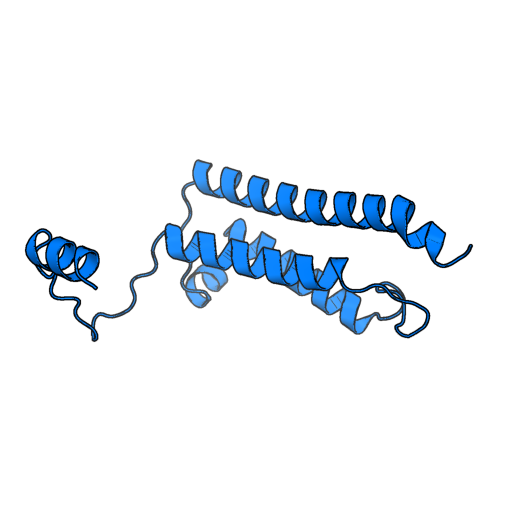.308 -4.258 0.665 1.00 96.69 105 ILE A CA 1
ATOM 816 C C . ILE A 1 105 ? 1.275 -5.342 0.992 1.00 96.69 105 ILE A C 1
ATOM 818 O O . ILE A 1 105 ? 0.517 -5.215 1.948 1.00 96.69 105 ILE A O 1
ATOM 822 N N . THR A 1 106 ? 1.249 -6.429 0.217 1.00 96.44 106 THR A N 1
ATOM 823 C CA . THR A 1 106 ? 0.287 -7.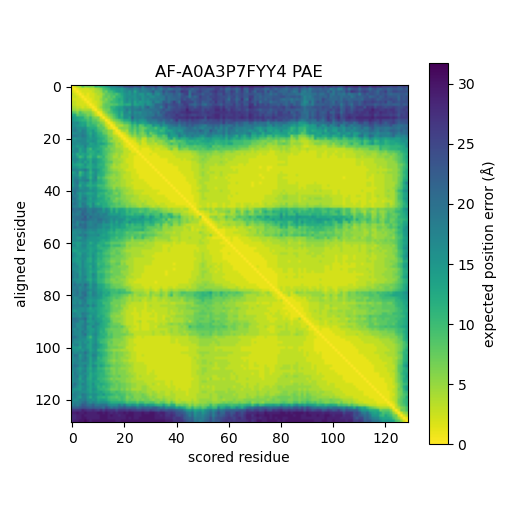520 0.432 1.00 96.44 106 THR A CA 1
ATOM 824 C C . THR A 1 106 ? 0.498 -8.186 1.789 1.00 96.44 106 THR A C 1
ATOM 826 O O . THR A 1 106 ? -0.462 -8.405 2.526 1.00 96.44 106 THR A O 1
ATOM 829 N N . VAL A 1 107 ? 1.750 -8.510 2.125 1.00 96.94 107 VAL A N 1
ATOM 830 C CA . VAL A 1 107 ? 2.099 -9.147 3.399 1.00 96.94 107 VAL A CA 1
ATOM 831 C C . VAL A 1 107 ? 1.800 -8.218 4.570 1.00 96.94 107 VAL A C 1
ATOM 833 O O . VAL A 1 107 ? 1.241 -8.687 5.554 1.00 96.94 107 VAL A O 1
ATOM 836 N N . ASP A 1 108 ? 2.111 -6.928 4.456 1.00 95.88 108 ASP A N 1
ATOM 837 C CA . ASP A 1 108 ? 1.836 -5.926 5.488 1.00 95.88 108 ASP A CA 1
ATOM 838 C C . ASP A 1 108 ? 0.332 -5.818 5.772 1.00 95.88 108 ASP A C 1
ATOM 840 O O . ASP A 1 108 ? -0.101 -6.013 6.907 1.00 95.88 108 ASP A O 1
ATOM 844 N N . LEU A 1 109 ? -0.493 -5.666 4.728 1.00 94.19 109 LEU A N 1
ATOM 845 C CA . LEU A 1 109 ? -1.954 -5.621 4.865 1.00 94.19 109 LEU A CA 1
ATOM 846 C C . LEU A 1 109 ? -2.522 -6.892 5.509 1.00 94.19 109 LEU A C 1
ATOM 848 O O . LEU A 1 109 ? -3.370 -6.818 6.404 1.00 94.19 109 LEU A O 1
ATOM 852 N N . MET A 1 110 ? -2.044 -8.061 5.078 1.00 94.94 110 MET A N 1
ATOM 853 C CA . MET A 1 110 ? -2.470 -9.343 5.639 1.00 94.94 110 MET A CA 1
ATOM 854 C C . MET A 1 110 ? -2.023 -9.507 7.093 1.00 94.94 110 MET A C 1
ATOM 856 O O . MET A 1 110 ? -2.811 -9.958 7.923 1.00 94.94 110 MET A O 1
ATOM 860 N N . ALA A 1 111 ? -0.789 -9.124 7.420 1.00 95.62 111 ALA A N 1
ATOM 861 C CA . ALA A 1 111 ? -0.255 -9.190 8.774 1.00 95.62 111 ALA A CA 1
ATOM 862 C C . ALA A 1 111 ? -1.022 -8.255 9.713 1.00 95.62 111 ALA A C 1
ATOM 864 O O . ALA A 1 111 ? -1.455 -8.701 10.774 1.00 95.62 111 ALA A O 1
ATOM 865 N N . CYS A 1 112 ? -1.268 -7.005 9.307 1.00 93.88 112 CYS A N 1
ATOM 866 C CA . CYS A 1 112 ? -2.091 -6.062 10.064 1.00 93.88 112 CYS A CA 1
ATOM 867 C C . CYS A 1 112 ? -3.481 -6.636 10.348 1.00 93.88 112 CYS A C 1
ATOM 869 O O . CYS A 1 112 ? -3.941 -6.585 11.488 1.00 93.88 112 CYS A O 1
ATOM 871 N N . PHE A 1 113 ? -4.130 -7.227 9.339 1.00 90.06 113 PHE A N 1
ATOM 872 C CA . PHE A 1 113 ? -5.445 -7.839 9.512 1.00 90.06 113 PHE A CA 1
ATOM 873 C C . PHE A 1 113 ? -5.405 -9.047 10.460 1.00 90.06 113 PHE A C 1
ATOM 875 O O . PHE A 1 113 ? -6.206 -9.123 11.388 1.00 90.06 113 PHE A O 1
ATOM 882 N N . ILE A 1 114 ? -4.464 -9.978 10.272 1.00 93.62 114 ILE A N 1
ATOM 883 C CA . ILE A 1 114 ? -4.345 -11.180 11.112 1.00 93.62 114 ILE A CA 1
ATOM 884 C C . ILE A 1 114 ? -4.040 -10.795 12.561 1.00 93.62 114 ILE A C 1
ATOM 886 O O . ILE A 1 114 ? -4.713 -11.278 13.471 1.00 93.62 114 ILE A O 1
ATOM 890 N N . ILE A 1 115 ? -3.063 -9.913 12.781 1.00 94.19 115 ILE A N 1
ATOM 891 C CA . ILE A 1 115 ? -2.668 -9.466 14.121 1.00 94.19 115 ILE A CA 1
ATOM 892 C C . ILE A 1 115 ? -3.832 -8.741 14.800 1.00 94.19 115 ILE A C 1
ATOM 894 O O . ILE A 1 115 ? -4.124 -9.040 15.957 1.00 94.19 115 ILE A O 1
ATOM 898 N N . ASP A 1 116 ? -4.540 -7.852 14.093 1.00 90.12 116 ASP A N 1
ATOM 899 C CA . ASP A 1 116 ? -5.737 -7.194 14.630 1.00 90.12 116 ASP A CA 1
ATOM 900 C C . ASP A 1 116 ? -6.785 -8.223 15.062 1.00 90.12 116 ASP A C 1
ATOM 902 O O . ASP A 1 116 ? -7.257 -8.172 16.196 1.00 90.12 116 ASP A O 1
ATOM 906 N N . ARG A 1 117 ? -7.110 -9.201 14.208 1.00 86.88 117 ARG A N 1
ATOM 907 C CA . ARG A 1 117 ? -8.103 -10.233 14.536 1.00 86.88 117 ARG A CA 1
ATOM 908 C C . ARG A 1 117 ? -7.664 -11.115 15.700 1.00 86.88 117 ARG A C 1
ATOM 910 O O . ARG A 1 117 ? -8.486 -11.403 16.565 1.00 86.88 117 ARG A O 1
ATOM 917 N N . MET A 1 118 ? -6.388 -11.494 15.765 1.00 90.00 118 MET A N 1
ATOM 918 C CA . MET A 1 118 ? -5.843 -12.261 16.888 1.00 90.00 118 MET A CA 1
ATOM 919 C C . MET A 1 118 ? -5.910 -11.474 18.198 1.00 90.00 118 MET A C 1
ATOM 921 O O . MET A 1 118 ? -6.337 -12.019 19.211 1.00 90.00 118 MET A O 1
ATOM 925 N N . LEU A 1 119 ? -5.547 -10.189 18.190 1.00 89.12 119 LEU A N 1
ATOM 926 C CA . LEU A 1 119 ? -5.647 -9.332 19.372 1.00 89.12 119 LEU A CA 1
ATOM 927 C C . LEU A 1 119 ? -7.102 -9.066 19.763 1.00 89.12 119 LEU A C 1
ATOM 929 O O . LEU A 1 119 ? -7.420 -9.064 20.947 1.00 89.12 119 LEU A O 1
ATOM 933 N N . CYS A 1 120 ? -7.996 -8.871 18.793 1.00 83.44 120 CYS A N 1
ATOM 934 C CA . CYS A 1 120 ? -9.431 -8.749 19.041 1.00 83.44 120 CYS A CA 1
ATOM 935 C C . CYS A 1 120 ? -10.009 -10.019 19.656 1.00 83.44 120 CYS A C 1
ATOM 937 O O . CYS A 1 120 ? -10.858 -9.917 20.526 1.00 83.44 120 CYS A O 1
ATOM 939 N N . PHE A 1 121 ? -9.554 -11.193 19.235 1.00 82.69 121 PHE A N 1
ATOM 940 C CA . PHE A 1 121 ? -9.982 -12.452 19.830 1.00 82.69 121 PHE A CA 1
ATOM 941 C C . PHE A 1 121 ? -9.441 -12.589 21.262 1.00 82.69 121 PHE A C 1
ATOM 943 O O . PHE A 1 121 ? -10.205 -12.730 22.205 1.00 82.69 121 PHE A O 1
ATOM 950 N N . LEU A 1 122 ? -8.129 -12.423 21.457 1.00 86.56 122 LEU A N 1
ATOM 951 C CA . LEU A 1 122 ? -7.486 -12.612 22.765 1.00 86.56 122 LEU A CA 1
ATOM 952 C C . LEU A 1 122 ? -7.873 -11.556 23.815 1.00 86.56 122 LEU A C 1
ATOM 954 O O . LEU A 1 122 ? -7.979 -11.878 24.995 1.00 86.56 122 LEU A O 1
ATOM 958 N N . LEU A 1 123 ? -8.027 -10.290 23.412 1.00 83.94 123 LEU A N 1
ATOM 959 C CA . LEU A 1 123 ? -8.294 -9.161 24.316 1.00 83.94 123 LEU A CA 1
ATOM 960 C C . LEU A 1 123 ? -9.723 -8.621 24.202 1.00 83.94 123 LEU A C 1
ATOM 962 O O . LEU A 1 123 ? -10.195 -7.965 25.127 1.00 83.94 123 LEU A O 1
ATOM 966 N N . GLY A 1 124 ? -10.410 -8.834 23.080 1.00 71.44 124 GLY A N 1
ATOM 967 C CA . GLY A 1 124 ? -11.797 -8.396 22.905 1.00 71.44 124 GLY A CA 1
ATOM 968 C C . GLY A 1 124 ? -12.792 -9.277 23.651 1.00 71.44 124 GLY A C 1
ATOM 969 O O . GLY A 1 124 ? -13.799 -8.744 24.113 1.00 71.44 124 GLY A O 1
ATOM 970 N N . ASP A 1 125 ? -12.471 -10.554 23.886 1.00 59.25 125 ASP A N 1
ATOM 971 C CA . ASP A 1 125 ? -13.243 -11.426 24.784 1.00 59.25 125 ASP A CA 1
ATOM 972 C C . ASP A 1 125 ? -13.333 -10.843 26.212 1.00 59.25 125 ASP A C 1
ATOM 974 O O . ASP A 1 125 ? -14.349 -11.015 26.882 1.00 59.25 125 ASP A O 1
ATOM 978 N N . MET A 1 126 ? -12.353 -10.036 26.656 1.00 49.31 126 MET A N 1
ATOM 979 C CA . MET A 1 126 ? -12.443 -9.311 27.938 1.00 49.31 126 MET A CA 1
ATOM 980 C C . MET A 1 126 ? -13.507 -8.204 27.967 1.00 49.31 126 MET A C 1
ATOM 982 O O . MET A 1 126 ? -13.796 -7.693 29.042 1.00 49.31 126 MET A O 1
ATOM 986 N N . ARG A 1 127 ? -14.103 -7.799 26.835 1.00 53.38 127 ARG A N 1
ATOM 987 C CA . ARG A 1 127 ? -15.248 -6.866 26.858 1.00 53.38 127 ARG A CA 1
ATOM 988 C C . ARG A 1 127 ? -16.577 -7.557 27.172 1.00 53.38 127 ARG A C 1
ATOM 990 O O . ARG A 1 127 ? -17.548 -6.850 27.431 1.00 53.38 127 ARG A O 1
ATOM 997 N N . PHE A 1 128 ? -16.623 -8.892 27.162 1.00 46.12 128 PHE A N 1
ATOM 998 C CA . PHE A 1 128 ? -17.808 -9.678 27.526 1.00 46.12 128 PHE A CA 1
ATOM 999 C C . PHE A 1 128 ? -17.620 -10.543 28.789 1.00 46.12 128 PHE A C 1
ATOM 1001 O O . PHE A 1 128 ? -18.463 -11.401 29.050 1.00 46.12 128 PHE A O 1
ATOM 1008 N N . ALA A 1 129 ? -16.567 -10.307 29.581 1.00 40.31 129 ALA A N 1
ATOM 1009 C CA . ALA A 1 129 ? -16.423 -10.834 30.944 1.00 40.31 129 ALA A CA 1
ATOM 1010 C C . ALA A 1 129 ? -16.712 -9.730 31.970 1.00 40.31 129 ALA A C 1
ATOM 1012 O O . ALA A 1 129 ? -17.397 -10.032 32.972 1.00 40.31 129 ALA A O 1
#

Secondary structure (DSSP, 8-state):
-HHHHHHHHHS------TTPPP---HHHHHHHHHHHHHHHHHHHHH---TTTS--TTT-HHHHHHHHHHHHHHHHHHHT--HHHHHHTTPPPPPHHHHHHHHHHHHHHHHHHHHHHHHHHHHHHGGG--

Organism: Wuchereria bancrofti (NCBI:txid6293)

Radius of gyration: 20.61 Å; Cα contacts (8 Å, |Δi|>4): 70; chains: 1; bounding box: 56×39×48 Å

Nearest PDB structures (foldseek):
  8op7-assembly1_A  TM=7.886E-01  e=3.767E-06  Thermochaetoides thermophila
  8op4-assembly1_A  TM=8.207E-01  e=9.078E-06  Thermochaetoides thermophila
  6xmu-assembly1_A  TM=7.788E-01  e=5.535E-06  Saccharomyces cerevisiae S288C
  8op8-assembly1_A  TM=7.848E-01  e=7.286E-06  Thermochaetoides thermophila
  6xmt-assembly1_A  TM=7.827E-01  e=2.188E-05  Saccharomyces cerevisiae S288C

Foldseek 3Di:
DVVVVVVPVVD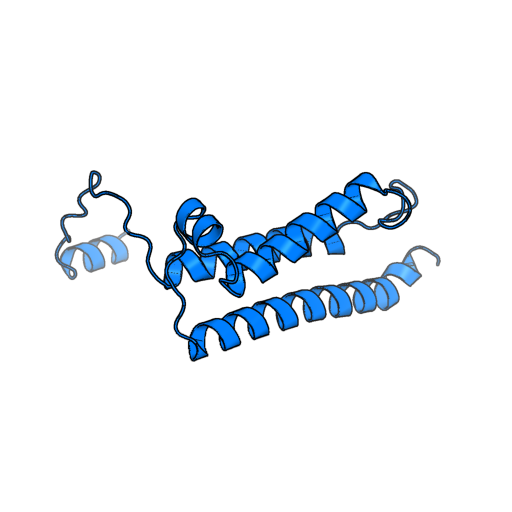PPDPPPPPDDDQDDQVNLLVVLLVLLVVLLCLQLVQPDPDVHHHCVVPVVNVVVSVVSNVVSLCLLQCVDVVVCVVVSHDDADPVRSVVSNVVSVVVSVVSVVVSVVCCVVPVVVVVD

pLDDT: mean 85.56, std 11.34, range [40.31, 96.94]

Mean predicted aligned error: 8.49 Å